Protein AF-A0A2U3CQT4-F1 (afdb_monomer_lite)

Structure (mmCIF, N/CA/C/O backbone):
data_AF-A0A2U3CQT4-F1
#
_entry.id   AF-A0A2U3CQT4-F1
#
loop_
_atom_site.group_PDB
_atom_site.id
_atom_site.type_symbol
_atom_site.label_atom_id
_atom_site.label_alt_id
_atom_site.label_comp_id
_atom_site.label_asym_id
_atom_site.label_entity_id
_atom_site.label_seq_id
_atom_site.pdbx_PDB_ins_code
_atom_site.Cartn_x
_atom_site.Cartn_y
_atom_site.Cartn_z
_atom_site.occupancy
_atom_site.B_iso_or_equiv
_atom_site.auth_seq_id
_atom_site.auth_comp_id
_atom_site.auth_asym_id
_atom_site.auth_atom_id
_atom_site.pdbx_PDB_model_num
ATOM 1 N N . MET A 1 1 ? -27.203 -1.654 -32.697 1.00 38.22 1 MET A N 1
ATOM 2 C CA . MET A 1 1 ? -26.920 -2.882 -31.933 1.00 38.22 1 MET A CA 1
ATOM 3 C C . MET A 1 1 ? -25.668 -2.618 -31.135 1.00 38.22 1 MET A C 1
ATOM 5 O O . MET A 1 1 ? -24.628 -2.346 -31.722 1.00 38.22 1 MET A O 1
ATOM 9 N N . GLU A 1 2 ? -25.827 -2.538 -29.822 1.00 41.00 2 GLU A N 1
ATOM 10 C CA . GLU A 1 2 ? -24.775 -2.157 -28.888 1.00 41.00 2 GLU A CA 1
ATOM 11 C C . GLU A 1 2 ? -23.832 -3.343 -28.678 1.00 41.00 2 GLU A C 1
ATOM 13 O O . GLU A 1 2 ? -24.280 -4.446 -28.372 1.00 41.00 2 GLU A O 1
ATOM 18 N N . HIS A 1 3 ? -22.533 -3.132 -28.877 1.00 53.50 3 HIS A N 1
ATOM 19 C CA . HIS A 1 3 ? -21.512 -4.061 -28.405 1.00 53.50 3 HIS A CA 1
ATOM 20 C C . HIS A 1 3 ? -21.275 -3.765 -26.921 1.00 53.50 3 HIS A C 1
ATOM 22 O O . HIS A 1 3 ? -20.810 -2.664 -26.612 1.00 53.50 3 HIS A O 1
ATOM 28 N N . PRO A 1 4 ? -21.524 -4.700 -25.988 1.00 54.72 4 PRO A N 1
ATOM 29 C CA . PRO A 1 4 ? -21.045 -4.533 -24.631 1.00 54.72 4 PRO A CA 1
ATOM 30 C C . PRO A 1 4 ? -19.524 -4.692 -24.679 1.00 54.72 4 PRO A C 1
ATOM 32 O O . PRO A 1 4 ? -19.001 -5.794 -24.852 1.00 54.72 4 PRO A O 1
ATOM 35 N N . LEU A 1 5 ? -18.807 -3.575 -24.560 1.00 54.94 5 LEU A N 1
ATOM 36 C CA . LEU A 1 5 ? -17.398 -3.572 -24.192 1.00 54.94 5 LEU A CA 1
ATOM 37 C C . LEU A 1 5 ? -17.320 -4.166 -22.785 1.00 54.94 5 LEU A C 1
ATOM 39 O O . LEU A 1 5 ? -17.474 -3.461 -21.792 1.00 54.94 5 LEU A O 1
ATOM 43 N N . HIS A 1 6 ? -17.143 -5.484 -22.701 1.00 60.06 6 HIS A N 1
ATOM 44 C CA . HIS A 1 6 ? -16.749 -6.133 -21.462 1.00 60.06 6 HIS A CA 1
ATOM 45 C C . HIS A 1 6 ? -15.485 -5.413 -20.976 1.00 60.06 6 HIS A C 1
ATOM 47 O O . HIS A 1 6 ? -14.486 -5.426 -21.705 1.00 60.06 6 HIS A O 1
ATOM 53 N N . PRO A 1 7 ? -15.478 -4.780 -19.789 1.00 57.31 7 PRO A N 1
ATOM 54 C CA . PRO A 1 7 ? -14.221 -4.364 -19.210 1.00 57.31 7 PRO A CA 1
ATOM 55 C C . PRO A 1 7 ? -13.457 -5.661 -18.983 1.00 57.31 7 PRO A C 1
ATOM 57 O O . PRO A 1 7 ? -13.873 -6.504 -18.182 1.00 57.31 7 PRO A O 1
ATOM 60 N N . ALA A 1 8 ? -12.389 -5.865 -19.759 1.00 56.66 8 ALA A N 1
ATOM 61 C CA . ALA A 1 8 ? -11.419 -6.900 -19.477 1.00 56.66 8 ALA A CA 1
ATOM 62 C C . ALA A 1 8 ? -11.119 -6.773 -17.988 1.00 56.66 8 ALA A C 1
ATOM 64 O O . ALA A 1 8 ? -10.656 -5.723 -17.537 1.00 56.66 8 ALA A O 1
ATOM 65 N N . SER A 1 9 ? -11.506 -7.787 -17.214 1.00 52.91 9 SER A N 1
ATOM 66 C CA . SER A 1 9 ? -11.218 -7.859 -15.794 1.00 52.91 9 SER A CA 1
ATOM 67 C C . SER A 1 9 ? -9.710 -7.979 -15.695 1.00 52.91 9 SER A C 1
ATOM 69 O O . SER A 1 9 ? -9.156 -9.077 -15.690 1.00 52.91 9 SER A O 1
ATOM 71 N N . HIS A 1 10 ? -9.040 -6.831 -15.736 1.00 50.22 10 HIS A N 1
ATOM 72 C CA . HIS A 1 10 ? -7.614 -6.708 -15.582 1.00 50.22 10 HIS A CA 1
ATOM 73 C C . HIS A 1 10 ? -7.365 -7.067 -14.130 1.00 50.22 10 HIS A C 1
ATOM 75 O O . HIS A 1 10 ? -7.367 -6.220 -13.245 1.00 50.22 10 HIS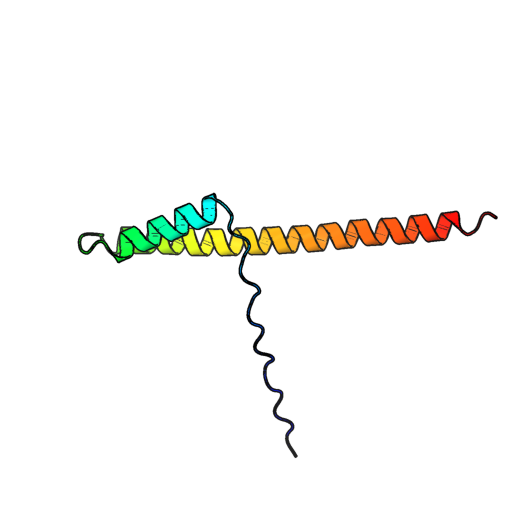 A O 1
ATOM 81 N N . ARG A 1 11 ? -7.258 -8.368 -13.864 1.00 55.06 11 ARG A N 1
ATOM 82 C CA . ARG A 1 11 ? -6.806 -8.856 -12.578 1.00 55.06 11 ARG A CA 1
ATOM 83 C C . ARG A 1 11 ? -5.364 -8.362 -12.496 1.00 55.06 11 ARG A C 1
ATOM 85 O O . ARG A 1 11 ? -4.568 -8.759 -13.356 1.00 55.06 11 ARG A O 1
ATOM 92 N N . PRO A 1 12 ? -5.033 -7.426 -11.592 1.00 59.66 12 PRO A N 1
ATOM 93 C CA . PRO A 1 12 ? -3.648 -7.034 -11.428 1.00 59.66 12 PRO A CA 1
ATOM 94 C C . PRO A 1 12 ? -2.866 -8.310 -11.116 1.00 59.66 12 PRO A C 1
ATOM 96 O O . PRO A 1 12 ? -3.324 -9.156 -10.340 1.00 59.66 12 PRO A O 1
ATOM 99 N N . ALA A 1 13 ? -1.743 -8.498 -11.809 1.00 58.25 13 ALA A N 1
ATOM 100 C CA . ALA A 1 13 ? -0.867 -9.623 -11.533 1.00 58.25 13 ALA A CA 1
ATOM 101 C C . ALA A 1 13 ? -0.530 -9.614 -10.030 1.00 58.25 13 ALA A C 1
ATOM 103 O O . ALA A 1 13 ? -0.323 -8.526 -9.483 1.00 58.25 13 ALA A O 1
ATOM 104 N N . PRO A 1 14 ? -0.501 -10.780 -9.358 1.00 59.06 14 PRO A N 1
ATOM 105 C CA . PRO A 1 14 ? -0.125 -10.850 -7.957 1.00 59.06 14 PRO A CA 1
ATOM 106 C C . PRO A 1 14 ? 1.209 -10.139 -7.763 1.00 59.06 14 PRO A C 1
ATOM 108 O O . PRO A 1 14 ? 2.193 -10.418 -8.450 1.00 59.06 1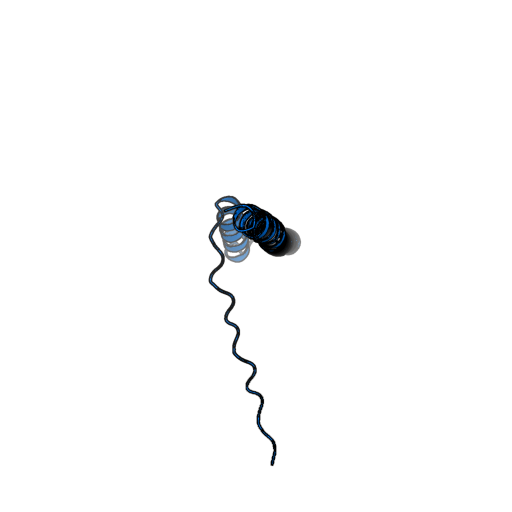4 PRO A O 1
ATOM 111 N N . TYR A 1 15 ? 1.188 -9.163 -6.870 1.00 55.03 15 TYR A N 1
ATOM 112 C CA . TYR A 1 15 ? 2.310 -8.290 -6.603 1.00 55.03 15 TYR A CA 1
ATOM 113 C C . TYR A 1 15 ? 3.494 -9.117 -6.067 1.00 55.03 15 TYR A C 1
ATOM 115 O O . TYR A 1 15 ? 3.283 -9.963 -5.193 1.00 55.03 15 TYR A O 1
ATOM 123 N N . PRO A 1 16 ? 4.728 -8.921 -6.569 1.00 60.56 16 PRO A N 1
ATOM 124 C CA . PRO A 1 16 ? 5.877 -9.669 -6.078 1.00 60.56 16 PRO A CA 1
ATOM 125 C C . PRO A 1 16 ? 6.133 -9.282 -4.614 1.00 60.56 16 PRO A C 1
ATOM 127 O O . PRO A 1 16 ? 6.332 -8.098 -4.330 1.00 60.56 16 PRO A O 1
ATOM 130 N N . PRO A 1 17 ? 6.111 -10.237 -3.670 1.00 58.62 17 PRO A N 1
ATOM 131 C CA . PRO A 1 17 ? 6.248 -9.923 -2.258 1.00 58.62 17 PRO A CA 1
ATOM 132 C C . PRO A 1 17 ? 7.644 -9.348 -2.011 1.00 58.62 17 PRO A C 1
ATOM 134 O O . PRO A 1 17 ? 8.652 -10.030 -2.186 1.00 58.62 17 PRO A O 1
ATOM 137 N N . SER A 1 18 ? 7.708 -8.076 -1.619 1.00 72.94 18 SER A N 1
ATOM 138 C CA . SER A 1 18 ? 8.905 -7.547 -0.971 1.00 72.94 18 SER A CA 1
ATOM 139 C C . SER A 1 18 ? 8.811 -7.852 0.520 1.00 72.94 18 SER A C 1
ATOM 141 O O . SER A 1 18 ? 7.730 -7.774 1.104 1.00 72.94 18 SER A O 1
ATOM 143 N N . GLU A 1 19 ? 9.934 -8.194 1.145 1.00 74.81 19 GLU A N 1
ATOM 144 C CA . GLU A 1 19 ? 9.986 -8.540 2.571 1.00 74.81 19 GLU A CA 1
ATOM 145 C C . GLU A 1 19 ? 9.407 -7.421 3.457 1.00 74.81 19 GLU A C 1
ATOM 147 O O . GLU A 1 19 ? 8.622 -7.679 4.368 1.00 74.81 19 GLU A O 1
ATOM 152 N N . ALA A 1 20 ? 9.690 -6.159 3.111 1.00 73.69 20 ALA A N 1
ATOM 153 C CA . ALA A 1 20 ? 9.130 -4.988 3.783 1.00 73.69 20 ALA A CA 1
ATOM 154 C C . ALA A 1 20 ? 7.601 -4.875 3.626 1.00 73.69 20 ALA A C 1
ATOM 156 O O . ALA A 1 20 ? 6.911 -4.501 4.574 1.00 73.69 20 ALA A O 1
ATOM 157 N N . PHE A 1 21 ? 7.059 -5.217 2.452 1.00 74.88 21 PHE A N 1
ATOM 158 C CA . PHE A 1 21 ? 5.616 -5.195 2.203 1.00 74.88 21 PHE A CA 1
ATOM 159 C C . PHE A 1 21 ? 4.890 -6.305 2.965 1.00 74.88 21 PHE A C 1
ATOM 161 O O . PHE A 1 21 ? 3.842 -6.059 3.558 1.00 74.88 21 PHE A O 1
ATOM 168 N N . GLU A 1 22 ? 5.463 -7.508 3.013 1.00 81.50 22 GLU A N 1
ATOM 169 C CA . GLU A 1 22 ? 4.906 -8.609 3.802 1.00 81.50 22 GLU A CA 1
ATOM 170 C C . GLU A 1 22 ? 4.935 -8.310 5.302 1.00 81.50 22 GLU A C 1
ATOM 172 O O . GLU A 1 22 ? 3.936 -8.539 5.985 1.00 81.50 22 GLU A O 1
ATOM 177 N N . ALA A 1 23 ? 6.018 -7.713 5.808 1.00 83.06 23 ALA A N 1
ATOM 178 C CA . ALA A 1 23 ? 6.086 -7.256 7.193 1.00 83.06 23 ALA A CA 1
ATOM 179 C C . ALA A 1 23 ? 4.990 -6.222 7.509 1.00 83.06 23 ALA A C 1
ATOM 181 O O . ALA A 1 23 ? 4.339 -6.296 8.554 1.00 83.06 23 ALA A O 1
ATOM 182 N N . LEU A 1 24 ? 4.730 -5.285 6.590 1.00 81.38 24 LEU A N 1
ATOM 183 C CA . LEU A 1 24 ? 3.668 -4.296 6.759 1.00 81.38 24 LEU A CA 1
ATOM 184 C C . LEU A 1 24 ? 2.272 -4.935 6.714 1.00 81.38 24 LEU A C 1
ATOM 186 O O . LEU A 1 24 ? 1.428 -4.636 7.558 1.00 81.38 24 LEU A O 1
ATOM 190 N N . ARG A 1 25 ? 2.050 -5.867 5.781 1.00 82.12 25 ARG A N 1
ATOM 191 C CA . ARG A 1 25 ? 0.802 -6.630 5.647 1.00 82.12 25 ARG A CA 1
ATOM 192 C C . ARG A 1 25 ? 0.492 -7.422 6.915 1.00 82.12 25 ARG A C 1
ATOM 194 O O . ARG A 1 25 ? -0.642 -7.405 7.391 1.00 82.12 25 ARG A O 1
ATOM 201 N N . GLN A 1 26 ? 1.493 -8.096 7.477 1.00 86.50 26 GLN A N 1
ATOM 202 C CA . GLN A 1 26 ? 1.355 -8.827 8.736 1.00 86.50 26 GLN A CA 1
ATOM 203 C C . GLN A 1 26 ? 1.056 -7.889 9.905 1.00 86.50 26 GLN A C 1
ATOM 205 O O . GLN A 1 26 ? 0.210 -8.207 10.738 1.00 86.50 26 GLN A O 1
ATOM 210 N N . ARG A 1 27 ? 1.687 -6.711 9.945 1.00 84.75 27 ARG A N 1
ATOM 211 C CA . ARG A 1 27 ? 1.447 -5.712 10.992 1.00 84.75 27 ARG A CA 1
ATOM 212 C C . ARG A 1 27 ? 0.022 -5.161 10.960 1.00 84.75 27 ARG A C 1
ATOM 214 O O . ARG A 1 27 ? -0.601 -5.072 12.010 1.00 84.75 27 ARG A O 1
ATOM 221 N N . VAL A 1 28 ? -0.512 -4.846 9.777 1.00 83.81 28 VAL A N 1
ATOM 222 C CA . VAL A 1 28 ? -1.920 -4.436 9.616 1.00 83.81 28 VAL A CA 1
ATOM 223 C C . VAL A 1 28 ? -2.861 -5.557 10.056 1.00 83.81 28 VAL A C 1
ATOM 225 O O . VAL A 1 28 ? -3.818 -5.305 10.780 1.00 83.81 28 VAL A O 1
ATOM 228 N N . ARG A 1 29 ? -2.567 -6.809 9.680 1.00 84.94 29 ARG A N 1
ATOM 229 C CA . ARG A 1 29 ? -3.366 -7.973 10.088 1.00 84.94 29 ARG A CA 1
ATOM 230 C C . ARG A 1 29 ? -3.407 -8.140 11.608 1.00 84.94 29 ARG A C 1
ATOM 232 O O . ARG A 1 29 ? -4.483 -8.293 12.166 1.00 84.94 29 ARG A O 1
ATOM 239 N N . ALA A 1 30 ? -2.254 -8.039 12.266 1.00 88.44 30 ALA A N 1
ATOM 240 C CA . ALA A 1 30 ? -2.159 -8.131 13.720 1.00 88.44 30 ALA A CA 1
ATOM 241 C C . ALA A 1 30 ? -2.960 -7.023 14.427 1.00 88.44 30 ALA A C 1
ATOM 243 O O . ALA A 1 30 ? -3.619 -7.293 15.422 1.00 88.44 30 ALA A O 1
ATOM 244 N N . LEU A 1 31 ? -2.944 -5.800 13.886 1.00 85.62 31 LEU A N 1
ATOM 245 C CA . LEU A 1 31 ? -3.717 -4.669 14.413 1.00 85.62 31 LEU A CA 1
ATOM 246 C C . LEU A 1 31 ? -5.229 -4.802 14.174 1.00 85.62 31 LEU A C 1
ATOM 248 O O . LEU A 1 31 ? -6.011 -4.260 14.945 1.00 85.62 31 LEU A O 1
ATOM 252 N N . LEU A 1 32 ? -5.650 -5.500 13.115 1.00 82.56 32 LEU A N 1
ATOM 253 C CA . LEU A 1 32 ? -7.062 -5.814 12.866 1.00 82.56 32 LEU A CA 1
ATOM 254 C C . LEU A 1 32 ? -7.580 -6.935 13.775 1.00 82.56 32 LEU A C 1
ATOM 256 O O . LEU A 1 32 ? -8.740 -6.904 14.184 1.00 82.56 32 LEU A O 1
ATOM 260 N N . ASP A 1 33 ? -6.736 -7.927 14.059 1.00 87.25 33 ASP A N 1
ATOM 261 C CA . ASP A 1 33 ? -7.087 -9.063 14.914 1.00 87.25 33 ASP A CA 1
ATOM 262 C C . ASP A 1 33 ? -7.073 -8.687 16.412 1.00 87.25 33 ASP A C 1
ATOM 264 O O . ASP A 1 33 ? -7.753 -9.325 17.222 1.00 87.25 33 ASP A O 1
ATOM 268 N N . ASP A 1 34 ? -6.344 -7.631 16.786 1.00 86.94 34 ASP A N 1
ATOM 269 C CA . ASP A 1 34 ? -6.310 -7.094 18.144 1.00 86.94 34 ASP A CA 1
ATOM 270 C C . ASP A 1 34 ? -7.502 -6.163 18.432 1.00 86.94 34 ASP A C 1
ATOM 272 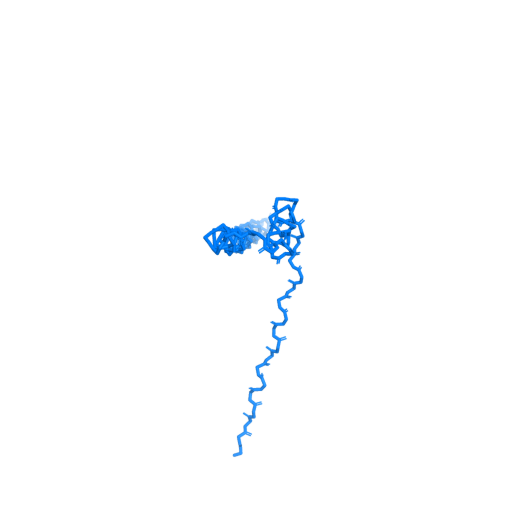O O . ASP A 1 34 ? -7.611 -5.045 17.929 1.00 86.94 34 ASP A O 1
ATOM 276 N N . LYS A 1 35 ? -8.394 -6.620 19.315 1.00 76.25 35 LYS A N 1
ATOM 277 C CA . LYS A 1 35 ? -9.611 -5.894 19.711 1.00 76.25 35 LYS A CA 1
ATOM 278 C C . LYS A 1 35 ? -9.348 -4.669 20.588 1.00 76.25 35 LYS A C 1
ATOM 280 O O . LYS A 1 35 ? -10.232 -3.821 20.690 1.00 76.25 35 LYS A O 1
ATOM 285 N N . GLU A 1 36 ? -8.170 -4.576 21.201 1.00 85.88 36 GLU A N 1
ATOM 286 C CA . GLU A 1 36 ? -7.762 -3.439 22.033 1.00 85.88 36 GLU A CA 1
ATOM 287 C C . GLU A 1 36 ? -7.043 -2.355 21.215 1.00 85.88 36 GLU A C 1
ATOM 289 O O . GLU A 1 36 ? -6.762 -1.264 21.721 1.00 85.88 36 GLU A O 1
ATOM 294 N N . THR A 1 37 ? -6.759 -2.618 19.934 1.00 82.88 37 THR A N 1
ATOM 295 C CA . THR A 1 37 ? -6.108 -1.644 19.061 1.00 82.88 37 THR A CA 1
ATOM 296 C C . THR A 1 37 ? -7.010 -0.427 18.841 1.00 82.88 37 THR A C 1
ATOM 298 O O . THR A 1 37 ? -8.156 -0.507 18.390 1.00 82.88 37 THR A O 1
ATOM 301 N N . GLY A 1 38 ? -6.466 0.754 19.131 1.00 86.31 38 GLY A N 1
ATOM 302 C CA . GLY A 1 38 ? -7.154 2.016 18.926 1.00 86.31 38 GLY A CA 1
ATOM 303 C C . GLY A 1 38 ? -7.345 2.318 17.440 1.00 86.31 38 GLY A C 1
ATOM 304 O O . GLY A 1 38 ? -6.444 2.132 16.621 1.00 86.31 38 GLY A O 1
ATOM 305 N N . ARG A 1 39 ? -8.505 2.891 17.095 1.00 85.94 39 ARG A N 1
ATOM 306 C CA . ARG A 1 39 ? -8.863 3.287 15.715 1.00 85.94 39 ARG A CA 1
ATOM 307 C C . ARG A 1 39 ? -7.782 4.119 15.016 1.00 85.94 39 ARG A C 1
ATOM 309 O O . ARG A 1 39 ? -7.603 3.998 13.812 1.00 85.94 39 ARG A O 1
ATOM 316 N N . TRP A 1 40 ? -7.053 4.944 15.769 1.00 87.00 40 TRP A N 1
ATOM 317 C CA . TRP A 1 40 ? -5.955 5.754 15.241 1.00 87.00 40 TRP A CA 1
ATOM 318 C C . TRP A 1 40 ? -4.735 4.920 14.828 1.00 87.00 40 TRP A C 1
ATOM 320 O O . TRP A 1 40 ? -4.157 5.168 13.775 1.00 87.00 40 TRP A O 1
ATOM 330 N N . GLN A 1 41 ? -4.352 3.909 15.617 1.00 85.44 41 GLN A N 1
ATOM 331 C CA . GLN A 1 41 ? -3.231 3.031 15.263 1.00 85.44 41 GLN A CA 1
ATOM 332 C C . GLN A 1 41 ? -3.557 2.188 14.033 1.00 85.44 41 GLN A C 1
ATOM 334 O O . GLN A 1 41 ? -2.698 2.023 13.167 1.00 85.44 41 GLN A O 1
ATOM 339 N N . LEU A 1 42 ? -4.802 1.717 13.939 1.00 87.38 42 LEU A N 1
ATOM 340 C CA . LEU A 1 42 ? -5.280 1.005 12.763 1.00 87.38 42 LEU A CA 1
ATOM 341 C C . LEU A 1 42 ? -5.231 1.897 11.515 1.00 87.38 42 LEU A C 1
ATOM 343 O O . LEU A 1 42 ? -4.634 1.503 10.518 1.00 87.38 42 LEU A O 1
ATOM 347 N N . LEU A 1 43 ? -5.761 3.123 11.606 1.00 89.06 43 LEU A N 1
ATOM 348 C CA . LEU A 1 43 ? -5.742 4.089 10.505 1.00 89.06 43 LEU A CA 1
ATOM 349 C C . LEU A 1 43 ? -4.312 4.417 10.051 1.00 89.06 43 LEU A C 1
ATOM 351 O O . LEU A 1 43 ? -4.040 4.457 8.856 1.00 89.06 43 LEU A O 1
ATOM 355 N N . CYS A 1 44 ? -3.378 4.618 10.985 1.00 86.12 44 CYS A N 1
ATOM 356 C CA . CYS A 1 44 ? -1.977 4.852 10.637 1.00 86.12 44 CYS A CA 1
ATOM 357 C C . CYS A 1 44 ? -1.347 3.651 9.919 1.00 86.12 44 CYS A C 1
ATOM 359 O O . CYS A 1 44 ? -0.565 3.838 8.988 1.00 86.12 44 CYS A O 1
ATOM 361 N N . ALA A 1 45 ? -1.651 2.423 10.347 1.00 85.81 45 ALA A N 1
ATOM 362 C CA . ALA A 1 45 ? -1.102 1.221 9.727 1.00 85.81 45 ALA A CA 1
ATOM 363 C C . ALA A 1 45 ? -1.681 0.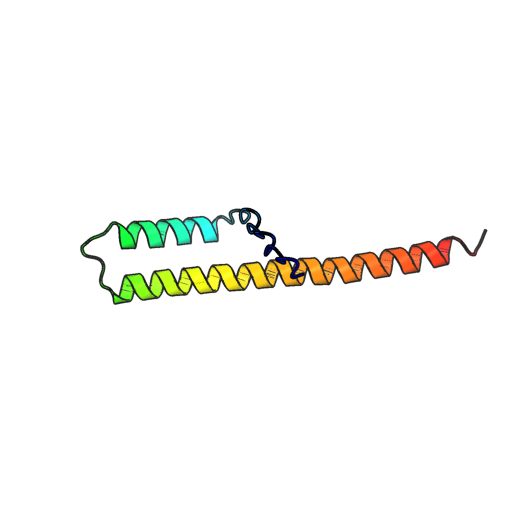973 8.328 1.00 85.81 45 ALA A C 1
ATOM 365 O O . ALA A 1 45 ? -0.930 0.632 7.416 1.00 85.81 45 ALA A O 1
ATOM 366 N N . GLU A 1 46 ? -2.984 1.193 8.153 1.00 86.44 46 GLU A N 1
ATOM 367 C CA . GLU A 1 46 ? -3.659 1.149 6.855 1.00 86.44 46 GLU A CA 1
ATOM 368 C C . GLU A 1 46 ? -3.088 2.212 5.906 1.00 86.44 46 GLU A C 1
ATOM 370 O O . GLU A 1 46 ? -2.673 1.894 4.795 1.00 86.44 46 GLU A O 1
ATOM 375 N N . TRP A 1 47 ? -2.915 3.447 6.383 1.00 90.75 47 TRP A N 1
ATOM 376 C CA . TRP A 1 47 ? -2.327 4.520 5.582 1.00 90.75 47 TRP A CA 1
ATOM 377 C C . TRP A 1 47 ? -0.889 4.211 5.140 1.00 90.75 47 TRP A C 1
ATOM 379 O O . TRP A 1 47 ? -0.525 4.422 3.984 1.00 90.75 47 TRP A O 1
ATOM 389 N N . LEU A 1 48 ? -0.061 3.664 6.038 1.00 84.38 48 LEU A N 1
ATOM 390 C CA . LEU A 1 48 ? 1.295 3.226 5.689 1.00 84.38 48 LEU A CA 1
ATOM 391 C C . LEU A 1 48 ? 1.284 2.106 4.640 1.00 84.38 48 LEU A C 1
ATOM 393 O O . LEU A 1 48 ? 2.174 2.063 3.788 1.00 84.38 48 LEU A O 1
ATOM 397 N N . TYR A 1 49 ? 0.296 1.212 4.696 1.00 85.12 49 TYR A N 1
ATOM 398 C CA . TYR A 1 49 ? 0.125 0.139 3.720 1.00 85.12 49 TYR A CA 1
ATOM 399 C C . TYR A 1 49 ? -0.215 0.677 2.334 1.00 85.12 49 TYR A C 1
ATOM 401 O O . TYR A 1 49 ? 0.454 0.314 1.362 1.00 85.12 49 TYR A O 1
ATOM 409 N N . ASP A 1 50 ? -1.158 1.609 2.249 1.00 86.44 50 ASP A N 1
ATOM 410 C CA . ASP A 1 50 ? -1.542 2.238 0.985 1.00 86.44 50 ASP A CA 1
ATOM 411 C C . ASP A 1 50 ? -0.384 3.029 0.360 1.00 86.44 50 ASP A C 1
ATOM 413 O O . ASP A 1 50 ? -0.119 2.924 -0.840 1.00 86.44 50 ASP A O 1
ATOM 417 N N . VAL A 1 51 ? 0.376 3.773 1.171 1.00 86.75 51 VAL A N 1
ATOM 418 C CA . VAL A 1 51 ? 1.563 4.504 0.699 1.00 86.75 51 VAL A CA 1
ATOM 419 C C . VAL A 1 51 ? 2.643 3.549 0.187 1.00 86.75 51 VAL A C 1
ATOM 421 O O . VAL A 1 51 ? 3.267 3.819 -0.845 1.00 86.75 51 VAL A O 1
ATOM 424 N N . ALA A 1 52 ? 2.870 2.423 0.869 1.00 84.81 52 ALA A N 1
ATOM 425 C CA . ALA A 1 52 ? 3.829 1.415 0.424 1.00 84.81 52 ALA A CA 1
ATOM 426 C C . ALA A 1 52 ? 3.414 0.783 -0.916 1.00 84.81 52 ALA A C 1
ATOM 428 O O . ALA A 1 52 ? 4.265 0.578 -1.789 1.00 84.81 52 ALA A O 1
ATOM 429 N N . LEU A 1 53 ? 2.113 0.530 -1.103 1.00 83.56 53 LEU A N 1
ATOM 430 C CA . LEU A 1 53 ? 1.556 0.033 -2.360 1.00 83.56 53 LEU A CA 1
ATOM 431 C C . LEU A 1 53 ? 1.819 1.027 -3.502 1.00 83.56 53 LEU A C 1
ATOM 433 O O . LEU A 1 53 ? 2.457 0.671 -4.495 1.00 83.56 53 LEU A O 1
ATOM 437 N N . LEU A 1 54 ? 1.432 2.292 -3.307 1.00 85.62 54 LEU A N 1
ATOM 438 C CA . LEU A 1 54 ? 1.619 3.371 -4.282 1.00 85.62 54 LEU A CA 1
ATOM 439 C C . LEU A 1 54 ? 3.091 3.574 -4.652 1.00 85.62 54 LEU A C 1
ATOM 441 O O . LEU A 1 54 ? 3.433 3.689 -5.828 1.00 85.62 54 LEU A O 1
ATOM 445 N N . THR A 1 55 ? 3.977 3.589 -3.656 1.00 83.25 55 THR A N 1
ATOM 446 C CA . THR A 1 55 ? 5.414 3.811 -3.870 1.00 83.25 55 THR A CA 1
ATOM 447 C C . THR A 1 55 ? 6.030 2.698 -4.706 1.00 83.25 55 THR A C 1
ATOM 449 O O . THR A 1 55 ? 6.864 2.952 -5.577 1.00 83.25 55 THR A O 1
ATOM 452 N N . ASN A 1 56 ? 5.628 1.449 -4.480 1.00 81.81 56 ASN A N 1
ATOM 453 C CA . ASN A 1 56 ? 6.159 0.360 -5.279 1.00 81.81 56 ASN A CA 1
ATOM 454 C C . ASN A 1 56 ? 5.558 0.303 -6.682 1.00 81.81 56 ASN A C 1
ATOM 456 O O . ASN A 1 56 ? 6.295 0.007 -7.619 1.00 81.81 56 ASN A O 1
ATOM 460 N N . ASP A 1 57 ? 4.269 0.595 -6.847 1.00 82.19 57 ASP A N 1
ATOM 461 C CA . ASP A 1 57 ? 3.661 0.698 -8.177 1.00 82.19 57 ASP A CA 1
ATOM 462 C C . ASP A 1 57 ? 4.344 1.796 -8.993 1.00 82.19 57 ASP A C 1
ATOM 464 O O . ASP A 1 57 ? 4.709 1.579 -10.150 1.00 82.19 57 ASP A O 1
ATOM 468 N N . PHE A 1 58 ? 4.639 2.930 -8.354 1.00 80.94 58 PHE A N 1
ATOM 469 C CA . PHE A 1 58 ? 5.449 3.989 -8.939 1.00 80.94 58 PHE A CA 1
ATOM 470 C C . PHE A 1 58 ? 6.863 3.507 -9.294 1.00 80.94 58 PHE A C 1
ATOM 472 O O . PHE A 1 58 ? 7.342 3.759 -10.399 1.00 80.94 58 PHE A O 1
ATOM 479 N N . ARG A 1 59 ? 7.526 2.753 -8.407 1.00 83.88 59 ARG A N 1
ATOM 480 C CA . ARG A 1 59 ? 8.854 2.172 -8.671 1.00 83.88 59 ARG A CA 1
ATOM 481 C C . ARG A 1 59 ? 8.836 1.208 -9.859 1.00 83.88 59 ARG A C 1
ATOM 483 O O . ARG A 1 59 ? 9.726 1.269 -10.701 1.00 83.88 59 ARG A O 1
ATOM 490 N N . LEU A 1 60 ? 7.841 0.328 -9.944 1.00 82.56 60 LEU A N 1
ATOM 491 C CA . LEU A 1 60 ? 7.680 -0.610 -11.057 1.00 82.56 60 LEU A CA 1
ATOM 492 C C . LEU A 1 60 ? 7.385 0.126 -12.365 1.00 82.56 60 LEU A C 1
ATOM 494 O O . LEU A 1 60 ? 7.915 -0.245 -13.412 1.00 82.56 60 LEU A O 1
ATOM 498 N N . TRP A 1 61 ? 6.561 1.172 -12.312 1.00 84.44 61 TRP A N 1
ATOM 499 C CA . TRP A 1 61 ? 6.300 2.037 -13.457 1.00 84.44 61 TRP A CA 1
ATOM 500 C C . TRP A 1 61 ? 7.586 2.720 -13.940 1.00 84.44 61 TRP A C 1
ATOM 502 O O . TRP A 1 61 ? 7.907 2.627 -15.124 1.00 84.44 61 TRP A O 1
ATOM 512 N N . MET A 1 62 ? 8.376 3.285 -13.022 1.00 80.25 62 MET A N 1
ATOM 513 C CA . MET A 1 62 ? 9.691 3.862 -13.315 1.00 80.25 62 MET A CA 1
ATOM 514 C C . MET A 1 62 ? 10.647 2.838 -13.936 1.00 80.25 62 MET A C 1
ATOM 516 O O . MET A 1 62 ? 11.256 3.128 -14.955 1.00 80.25 62 MET A O 1
ATOM 520 N N . GLN A 1 63 ? 10.737 1.620 -13.393 1.00 82.19 63 GLN A N 1
ATOM 521 C CA . GLN A 1 63 ? 11.589 0.558 -13.950 1.00 82.19 63 GLN A CA 1
ATOM 522 C C . GLN A 1 63 ? 11.171 0.132 -15.363 1.00 82.19 63 GLN A C 1
ATOM 524 O O . GLN A 1 63 ? 12.016 -0.206 -16.191 1.00 82.19 63 GLN A O 1
ATOM 529 N N . ARG A 1 64 ? 9.865 0.113 -15.658 1.00 82.06 64 ARG A N 1
ATOM 530 C CA . ARG A 1 64 ? 9.376 -0.158 -17.018 1.00 82.06 64 ARG A CA 1
ATOM 531 C C . ARG A 1 64 ? 9.725 0.980 -17.967 1.00 82.06 64 ARG A C 1
ATOM 533 O O . ARG A 1 64 ? 10.100 0.714 -19.105 1.00 82.06 64 ARG A O 1
ATOM 540 N N . LEU A 1 65 ? 9.586 2.219 -17.505 1.00 81.31 65 LEU A N 1
ATOM 541 C CA . LEU A 1 65 ? 9.921 3.409 -18.276 1.00 81.31 65 LEU A CA 1
ATOM 542 C C . LEU A 1 65 ? 11.420 3.440 -18.596 1.00 81.31 65 LEU A C 1
ATOM 544 O O . LEU A 1 65 ? 11.772 3.586 -19.759 1.00 81.31 65 LEU A O 1
ATOM 548 N N . ASP A 1 66 ? 12.273 3.184 -17.607 1.00 76.81 66 ASP A N 1
ATOM 549 C CA . ASP A 1 66 ? 13.730 3.075 -17.748 1.00 76.81 66 ASP A CA 1
ATOM 550 C C . ASP A 1 66 ? 14.123 2.007 -18.784 1.00 76.81 66 ASP A C 1
ATOM 552 O O . ASP A 1 66 ? 14.785 2.295 -19.780 1.00 76.81 66 ASP A O 1
ATOM 556 N N . ARG A 1 67 ? 13.549 0.801 -18.672 1.00 73.81 67 ARG A N 1
ATOM 557 C CA . ARG A 1 67 ? 13.763 -0.276 -19.652 1.00 73.81 67 ARG A CA 1
ATOM 558 C C . ARG A 1 67 ? 13.341 0.117 -21.071 1.00 73.81 67 ARG A C 1
ATOM 560 O O . ARG A 1 67 ? 13.975 -0.302 -22.038 1.00 73.81 67 ARG A O 1
ATOM 567 N N . HIS A 1 68 ? 12.274 0.900 -21.235 1.00 68.75 68 HIS A N 1
ATOM 568 C CA . HIS A 1 68 ? 11.862 1.396 -22.552 1.00 68.75 68 HIS A CA 1
ATOM 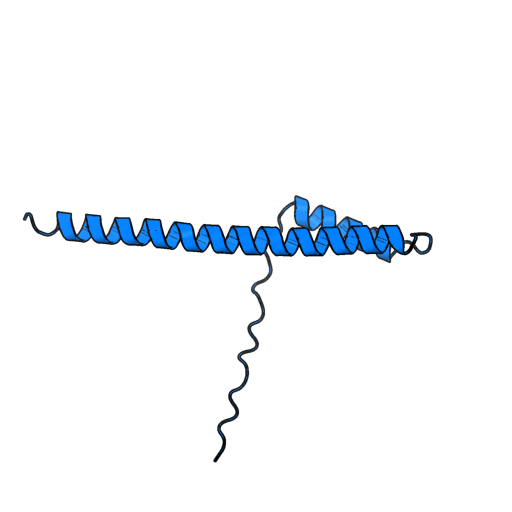569 C C . HIS A 1 68 ? 12.896 2.340 -23.183 1.00 68.75 68 HIS A C 1
ATOM 571 O O . HIS A 1 68 ? 12.989 2.379 -24.413 1.00 68.75 68 HIS A O 1
ATOM 577 N N . PHE A 1 69 ? 13.665 3.074 -22.377 1.00 64.44 69 PHE A N 1
ATOM 578 C CA . PHE A 1 69 ? 14.773 3.893 -22.864 1.00 64.44 69 PHE A CA 1
ATOM 579 C C . PHE A 1 69 ? 15.994 3.035 -23.215 1.00 64.44 69 PHE A C 1
ATOM 581 O O . PHE A 1 69 ? 16.484 3.159 -24.338 1.00 64.44 69 PHE A O 1
ATOM 588 N N . ASP A 1 70 ? 16.368 2.067 -22.374 1.00 62.47 70 ASP A N 1
ATOM 589 C CA . ASP A 1 70 ? 17.455 1.115 -22.676 1.00 62.47 70 ASP A CA 1
ATOM 590 C C . ASP A 1 70 ? 17.211 0.339 -23.983 1.00 62.47 70 ASP A C 1
ATOM 592 O O . ASP A 1 70 ? 18.108 0.144 -24.806 1.00 62.47 70 ASP A O 1
ATOM 596 N N . THR A 1 71 ? 15.962 -0.082 -24.223 1.00 58.62 71 THR A N 1
ATOM 597 C CA . THR A 1 71 ? 15.612 -0.847 -25.434 1.00 58.62 71 THR A CA 1
ATOM 598 C C . THR A 1 71 ? 15.703 0.018 -26.700 1.00 58.62 71 THR A C 1
ATOM 600 O O . THR A 1 71 ? 16.039 -0.482 -27.773 1.00 58.62 71 THR A O 1
ATOM 603 N N . ARG A 1 72 ? 15.430 1.328 -26.595 1.00 55.88 72 ARG A N 1
ATOM 604 C CA . ARG A 1 72 ? 15.531 2.269 -27.724 1.00 55.88 72 ARG A CA 1
ATOM 605 C C . ARG A 1 72 ? 16.974 2.590 -28.091 1.00 55.88 72 ARG A C 1
ATOM 607 O O . ARG A 1 72 ? 17.251 2.793 -29.271 1.00 55.88 72 ARG A O 1
ATOM 614 N N . GLU A 1 73 ? 17.886 2.612 -27.126 1.00 53.50 73 GLU A N 1
ATOM 615 C CA . GLU A 1 73 ? 19.310 2.770 -27.419 1.00 53.50 73 GLU A CA 1
ATOM 616 C C . GLU A 1 73 ? 19.870 1.521 -28.115 1.00 53.50 73 GLU A C 1
ATOM 618 O O . GLU A 1 73 ? 20.546 1.649 -29.138 1.00 53.50 73 GLU A O 1
ATOM 623 N N . GLY A 1 74 ? 19.489 0.317 -27.671 1.00 53.75 74 GLY A N 1
ATOM 624 C CA . GLY A 1 74 ? 19.886 -0.944 -28.312 1.00 53.75 74 GLY A CA 1
ATOM 625 C C . GLY A 1 74 ? 19.525 -1.033 -29.803 1.00 53.75 74 GLY A C 1
ATOM 626 O O . GLY A 1 74 ? 20.360 -1.429 -30.619 1.00 53.75 74 GLY A O 1
ATOM 627 N N . ASP A 1 75 ? 18.325 -0.589 -30.188 1.00 53.59 75 ASP A N 1
ATOM 628 C CA . ASP A 1 75 ? 17.866 -0.595 -31.588 1.00 53.59 75 ASP A CA 1
ATOM 629 C C . ASP A 1 75 ? 18.603 0.436 -32.471 1.00 53.59 75 ASP A C 1
ATOM 631 O O . ASP A 1 75 ? 18.870 0.198 -33.655 1.00 53.59 75 ASP A O 1
ATOM 635 N N . VAL A 1 76 ? 18.988 1.587 -31.904 1.00 53.50 76 VAL A N 1
ATOM 636 C CA . VAL A 1 76 ? 19.753 2.626 -32.617 1.00 53.50 76 VAL A CA 1
ATOM 637 C C . VAL A 1 76 ? 21.197 2.179 -32.865 1.00 53.50 76 VAL A C 1
ATOM 639 O O . VAL A 1 76 ? 21.732 2.412 -33.955 1.00 53.50 76 VAL A O 1
ATOM 642 N N . PHE A 1 77 ? 21.820 1.493 -31.902 1.00 52.62 77 PHE A N 1
ATOM 643 C CA . PHE A 1 77 ? 23.163 0.933 -32.075 1.00 52.62 77 PHE A CA 1
ATOM 644 C C . PHE A 1 77 ? 23.176 -0.271 -33.025 1.00 52.62 77 PHE A C 1
ATOM 646 O O . PHE A 1 77 ? 24.094 -0.381 -33.842 1.00 52.62 77 PHE A O 1
ATOM 653 N N . HIS A 1 78 ? 22.137 -1.116 -33.018 1.00 52.50 78 HIS A N 1
ATOM 654 C CA . HIS A 1 78 ? 22.066 -2.250 -33.941 1.00 52.50 78 HIS A CA 1
ATOM 655 C C . HIS A 1 78 ? 21.870 -1.806 -35.401 1.00 52.50 78 HIS A C 1
ATOM 657 O O . HIS A 1 78 ? 22.508 -2.360 -36.298 1.00 52.50 78 HIS A O 1
ATOM 663 N N . ARG A 1 79 ? 21.081 -0.748 -35.654 1.00 53.41 79 ARG A N 1
ATOM 664 C CA . ARG A 1 79 ? 20.895 -0.183 -37.006 1.00 53.41 79 ARG A CA 1
ATOM 665 C C . ARG A 1 79 ? 22.150 0.511 -37.553 1.00 53.41 79 ARG A C 1
ATOM 667 O O . ARG A 1 79 ? 22.368 0.489 -38.762 1.00 53.41 79 ARG A O 1
ATOM 674 N N . ARG A 1 80 ? 22.992 1.112 -36.703 1.00 53.62 80 ARG A N 1
ATOM 675 C CA . ARG A 1 80 ? 24.264 1.729 -37.139 1.00 53.62 80 ARG A CA 1
ATOM 676 C C . ARG A 1 80 ? 25.373 0.714 -37.426 1.00 53.62 80 ARG A C 1
ATOM 678 O O . ARG A 1 80 ? 26.212 0.993 -38.276 1.00 53.62 80 ARG A O 1
ATOM 685 N N . GLY A 1 81 ? 25.367 -0.448 -36.772 1.00 51.75 81 GLY A N 1
ATOM 686 C CA . GLY A 1 81 ? 26.343 -1.517 -37.024 1.00 51.75 81 GLY A CA 1
ATOM 687 C C . GLY A 1 81 ? 26.124 -2.270 -38.341 1.00 51.75 81 GLY A C 1
ATOM 688 O O . GLY A 1 81 ? 27.080 -2.752 -38.935 1.00 51.75 81 GLY A O 1
ATOM 689 N N . SER A 1 82 ? 24.886 -2.333 -38.837 1.00 54.47 82 SER A N 1
ATOM 690 C CA . SER A 1 82 ? 24.542 -3.073 -40.064 1.00 54.47 82 SER A CA 1
ATOM 6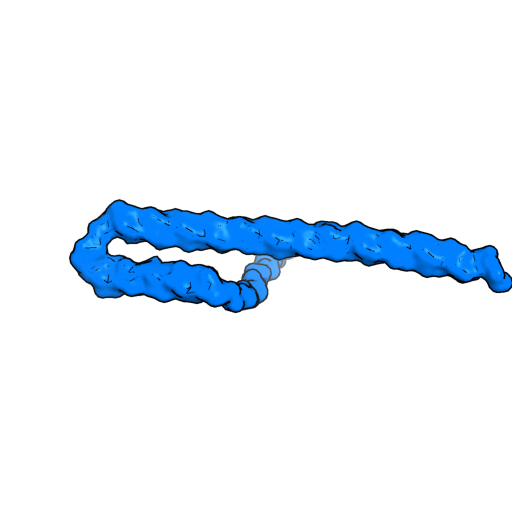91 C C . SER A 1 82 ? 24.710 -2.278 -41.363 1.00 54.47 82 SER A C 1
ATOM 693 O O . SER A 1 82 ? 24.417 -2.806 -42.428 1.00 54.47 82 SER A O 1
ATOM 695 N N . SER A 1 83 ? 25.161 -1.022 -41.298 1.00 53.19 83 SER A N 1
ATOM 696 C CA . SER A 1 83 ? 25.332 -0.164 -42.482 1.00 53.19 83 SER A CA 1
ATOM 697 C C . SER A 1 83 ? 26.795 -0.006 -42.926 1.00 53.19 83 SER A C 1
ATOM 699 O O . SER A 1 83 ? 27.074 0.829 -43.783 1.00 53.19 83 SER A O 1
ATOM 701 N N . LEU A 1 84 ? 27.722 -0.773 -42.336 1.00 52.94 84 LEU A N 1
ATOM 702 C CA . LEU A 1 84 ? 29.167 -0.734 -42.616 1.00 52.94 84 LEU A CA 1
ATOM 703 C C . LEU A 1 84 ? 29.751 -2.112 -42.997 1.00 52.94 84 LEU A C 1
ATOM 705 O O . LEU A 1 84 ? 30.919 -2.383 -42.730 1.00 52.94 84 LEU A O 1
ATOM 709 N N . SER A 1 85 ? 28.966 -2.993 -43.620 1.00 43.88 85 SER A N 1
ATOM 710 C CA . SER A 1 85 ? 29.485 -4.198 -44.292 1.00 43.88 85 SER A CA 1
ATOM 711 C C . SER A 1 85 ? 29.099 -4.208 -45.758 1.00 43.88 85 SER A C 1
ATOM 713 O O . SER A 1 85 ? 27.961 -3.782 -46.054 1.00 43.88 85 SER A O 1
#

Foldseek 3Di:
DDDPPDPPPPPPDPDDDDPVLVVLVVVLVVLVVDPPRDPVVNVVSVVVNVVVVVVVVVVVVVVVVVVVVVVVVVVVVVVVVVPPD

Organism: NCBI:txid396

pLDDT: mean 71.54, std 14.81, range [38.22, 90.75]

Sequence (85 aa):
MEHPLHPASHRPAPYPPSEAFEALRQRVRALLDDKETGRWQLLCAEWLYDVALLTNDFRLWMQRLDRHFDTREGDVFHRRGSSLS

Radius of gyration: 22.22 Å; chains: 1; bounding box: 56×17×66 Å

Secondary structure (DSSP, 8-state):
-----------PPPPP--HHHHHHHHHHHHHHH-TT--HHHHHHHHHHHHHHHHHHHHHHHHHHHHHHHHHHHHHHHHHHHTT--